Protein AF-A0A3B9EBQ6-F1 (afdb_monomer)

Solvent-accessible surface area (backbone atoms only — not comparable to full-atom values): 5024 Å² total; per-residue (Å²): 137,82,93,73,72,78,64,70,68,47,79,46,78,47,78,46,74,78,51,99,41,34,30,42,39,41,42,34,38,42,37,71,37,98,59,25,37,41,38,38,40,36,46,29,46,35,40,30,95,45,98,44,38,37,42,37,42,30,47,34,41,42,35,38,36,34,61,74,83,80,86,57,83,54,68,47,79,45,77,48,78,46,76,50,75,47,78,62,132

pLDDT: mean 91.0, std 12.0, range [48.53, 98.75]

Nearest PDB structures (foldseek):
  7ds4-assembly1_B  TM=5.961E-01  e=3.247E-02  Gallus gallus
  7ds3-assembly1_B  TM=5.559E-01  e=1.335E-01  Gallus gallus
  3pgr-assembly1_A  TM=6.770E-01  e=1.385E+00  Escherichia coli K-12
  2wjr-assembly1_A  TM=7.314E-01  e=2.385E+00  Escherichia coli K-12
  1nqf-assembly1_A  TM=4.931E-01  e=5.393E+00  Escherichia coli

Sequence (89 aa):
RTDLGVVPLINLMVRYKMTEKAGLLLESDALWSPYGRAEDVLLAFQYSPKESHTLRIGYRMLEGGADGGGKVYTFSLFHYLTAGITVKF

Foldseek 3Di:
DCLDDDWQWDWDWDWADPDPFKIWIWIWTWDDDLFWIKIKIKIWIWGHPDPFKIKIKIKMWIWIDGDRPDDDTDIDIDIDIDIDMGGDD

Mean predicted aligned error: 5.05 Å

Secondary structure (DSSP, 8-state):
---------EEEEEEEESSSSEEEEEEEEEEEETTEEEEEEEEEEEEEEETTEEEEEEEEEEEEE-B-SSS-B--EEEEEEEEEEEE--

Radius of gyration: 17.35 Å; Cα contacts (8 Å, |Δi|>4): 207; chains: 1; bounding box: 32×24×50 Å

Structure (mmCIF, N/CA/C/O backbone):
data_AF-A0A3B9EBQ6-F1
#
_entry.id   AF-A0A3B9EBQ6-F1
#
loop_
_atom_site.group_PDB
_atom_site.id
_atom_site.type_symbol
_atom_site.label_atom_id
_atom_site.label_alt_id
_atom_site.label_comp_id
_atom_site.label_asym_id
_atom_site.label_entity_id
_atom_site.label_seq_id
_atom_site.pdbx_PDB_ins_code
_atom_site.Cartn_x
_atom_site.Cartn_y
_atom_site.Cartn_z
_atom_site.occupancy
_atom_site.B_iso_or_equiv
_atom_site.auth_seq_id
_atom_site.auth_comp_id
_atom_site.auth_asym_id
_atom_site.auth_atom_id
_atom_site.pdbx_PDB_model_num
ATOM 1 N N . ARG A 1 1 ? 1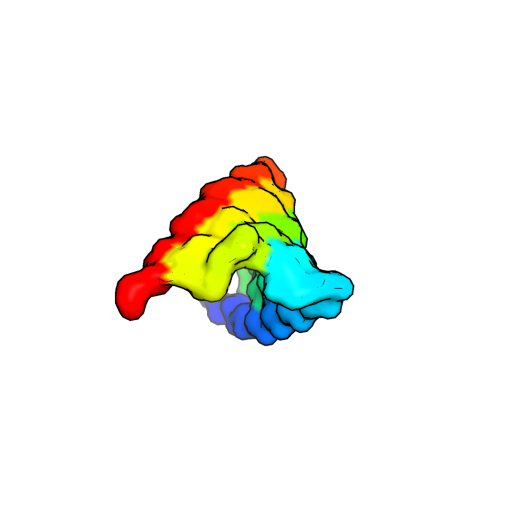7.505 -9.310 -30.389 1.00 48.53 1 ARG A N 1
ATOM 2 C CA . ARG A 1 1 ? 16.350 -8.732 -29.672 1.00 48.53 1 ARG A CA 1
ATOM 3 C C . ARG A 1 1 ? 16.460 -9.181 -28.230 1.00 48.53 1 ARG A C 1
ATOM 5 O O . ARG A 1 1 ? 16.579 -10.378 -28.007 1.00 48.53 1 ARG A O 1
ATOM 12 N N . THR A 1 2 ? 16.544 -8.238 -27.304 1.00 56.09 2 THR A N 1
ATOM 13 C CA . THR A 1 2 ? 16.642 -8.478 -25.859 1.00 56.09 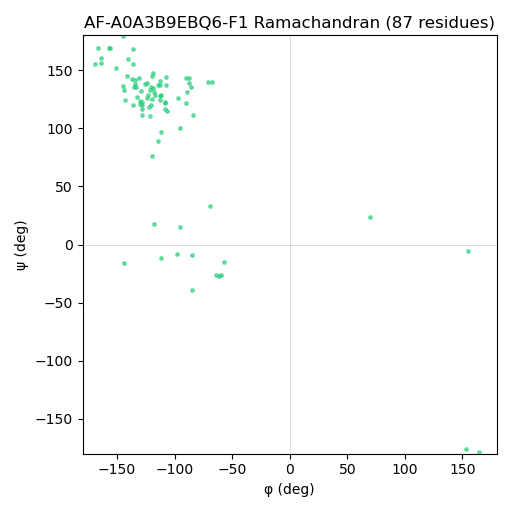2 THR A CA 1
ATOM 14 C C . THR A 1 2 ? 15.426 -7.799 -25.252 1.00 56.09 2 THR A C 1
ATOM 16 O O . THR A 1 2 ? 15.505 -6.689 -24.744 1.00 56.09 2 THR A O 1
ATOM 19 N N . ASP A 1 3 ? 14.276 -8.449 -25.415 1.00 59.72 3 ASP A N 1
ATOM 20 C CA . ASP A 1 3 ? 12.961 -7.885 -25.083 1.00 59.72 3 ASP A CA 1
ATOM 21 C C . ASP A 1 3 ? 12.513 -8.318 -23.669 1.00 59.72 3 ASP A C 1
ATOM 23 O O . ASP A 1 3 ? 11.342 -8.231 -23.314 1.00 59.72 3 ASP A O 1
ATOM 27 N N . LEU A 1 4 ? 13.458 -8.832 -22.874 1.00 70.69 4 LEU A N 1
ATOM 28 C CA . LEU A 1 4 ? 13.271 -9.291 -21.504 1.00 70.69 4 LEU A CA 1
ATOM 29 C C . LEU A 1 4 ? 14.280 -8.589 -20.601 1.00 70.69 4 LEU A C 1
ATOM 31 O O . LEU A 1 4 ? 15.460 -8.476 -20.936 1.00 70.69 4 LEU A O 1
ATOM 35 N N . GLY A 1 5 ? 13.816 -8.172 -19.431 1.00 75.75 5 GLY A N 1
ATOM 36 C CA . GLY A 1 5 ? 14.639 -7.555 -18.407 1.00 75.75 5 GLY A CA 1
ATOM 37 C C . GLY A 1 5 ? 13.913 -7.551 -17.071 1.00 75.75 5 GLY A C 1
ATOM 38 O O . GLY A 1 5 ? 12.688 -7.643 -17.014 1.00 75.75 5 GLY A O 1
ATOM 39 N N . VAL A 1 6 ? 14.678 -7.491 -15.986 1.00 82.69 6 VAL A N 1
ATOM 40 C CA . VAL A 1 6 ? 14.122 -7.475 -14.631 1.00 82.69 6 VAL A CA 1
ATOM 41 C C . VAL A 1 6 ? 13.770 -6.037 -14.250 1.00 82.69 6 VAL A C 1
ATOM 43 O O . VAL A 1 6 ? 14.558 -5.113 -14.465 1.00 82.69 6 VAL A O 1
ATOM 46 N N . VAL A 1 7 ? 12.592 -5.855 -13.659 1.00 85.19 7 VAL A N 1
ATOM 47 C CA . VAL A 1 7 ? 12.202 -4.636 -12.943 1.00 85.19 7 VAL A CA 1
ATOM 48 C C . VAL A 1 7 ? 12.097 -5.030 -11.467 1.00 85.19 7 VAL A C 1
ATOM 50 O O . VAL A 1 7 ? 11.106 -5.648 -11.082 1.00 85.19 7 VAL A O 1
ATOM 53 N N . PRO A 1 8 ? 13.138 -4.804 -10.645 1.00 86.31 8 PRO A N 1
ATOM 54 C CA . PRO A 1 8 ? 13.056 -5.121 -9.222 1.00 86.31 8 PRO A CA 1
ATOM 55 C C . PRO A 1 8 ? 12.043 -4.179 -8.574 1.00 86.31 8 PRO A C 1
ATOM 57 O O . PRO A 1 8 ? 12.036 -3.016 -8.927 1.00 86.31 8 PRO A O 1
ATOM 60 N N . LEU A 1 9 ? 11.196 -4.640 -7.655 1.00 92.44 9 LEU A N 1
ATOM 61 C CA . LEU A 1 9 ? 10.213 -3.780 -6.982 1.00 92.44 9 LEU A CA 1
ATOM 62 C C . LEU A 1 9 ? 10.635 -3.528 -5.538 1.00 92.44 9 LEU A C 1
ATOM 64 O O . LEU A 1 9 ? 11.078 -4.451 -4.852 1.00 92.44 9 LEU A O 1
ATOM 68 N N . ILE A 1 10 ? 10.492 -2.284 -5.080 1.00 95.12 10 ILE A N 1
ATOM 69 C CA . ILE A 1 10 ? 10.616 -1.948 -3.661 1.00 95.12 10 ILE A CA 1
ATOM 70 C C . ILE A 1 10 ? 9.219 -1.887 -3.065 1.00 95.12 10 ILE A C 1
ATOM 72 O O . ILE A 1 10 ? 8.378 -1.124 -3.539 1.00 95.12 10 ILE A O 1
ATOM 76 N N . ASN A 1 11 ? 9.023 -2.655 -1.995 1.00 97.06 11 ASN A N 1
ATOM 77 C CA . ASN A 1 11 ? 7.808 -2.621 -1.201 1.00 97.06 11 ASN A CA 1
ATOM 78 C C . ASN A 1 11 ? 7.918 -1.575 -0.084 1.00 97.06 11 ASN A C 1
ATOM 80 O O . ASN A 1 11 ? 8.881 -1.563 0.688 1.00 97.06 11 ASN A O 1
ATOM 84 N N . LEU A 1 12 ? 6.896 -0.733 0.032 1.00 97.56 12 LEU A N 1
ATOM 85 C CA . LEU A 1 12 ? 6.673 0.171 1.148 1.00 97.56 12 LEU A CA 1
ATOM 86 C C . LEU A 1 12 ? 5.293 -0.100 1.744 1.00 97.56 12 LEU A C 1
ATOM 88 O O . LEU A 1 12 ? 4.273 -0.010 1.064 1.00 97.56 12 LEU A O 1
ATOM 92 N N . MET A 1 13 ? 5.256 -0.341 3.052 1.00 98.12 13 MET A N 1
ATOM 93 C CA . MET A 1 13 ? 4.014 -0.508 3.796 1.00 98.12 13 MET A CA 1
ATOM 94 C C . MET A 1 13 ? 3.992 0.414 5.011 1.00 98.12 13 MET A C 1
ATOM 96 O O . MET A 1 13 ? 4.806 0.282 5.925 1.00 98.12 13 MET A O 1
ATOM 100 N N . VAL A 1 14 ? 3.007 1.307 5.062 1.00 98.50 14 VAL A N 1
ATOM 101 C CA . VAL A 1 14 ? 2.782 2.213 6.190 1.00 98.50 14 VAL A CA 1
ATOM 102 C C . VAL A 1 14 ? 1.399 1.966 6.771 1.00 98.50 14 VAL A C 1
ATOM 104 O O . VAL A 1 14 ? 0.383 2.139 6.103 1.00 98.50 14 VAL A O 1
ATOM 107 N N . ARG A 1 15 ? 1.358 1.596 8.053 1.00 97.94 15 ARG A N 1
ATOM 108 C CA . ARG A 1 15 ? 0.121 1.509 8.838 1.00 97.94 15 ARG A CA 1
ATOM 109 C C . ARG A 1 15 ? 0.077 2.645 9.839 1.00 97.94 15 ARG A C 1
ATOM 111 O O . ARG A 1 15 ? 0.891 2.687 10.758 1.00 97.94 15 ARG A O 1
ATOM 118 N N . TYR A 1 16 ? -0.909 3.516 9.692 1.00 98.25 16 TYR A N 1
ATOM 119 C CA . TYR A 1 16 ? -1.153 4.606 10.622 1.00 98.25 16 TYR A CA 1
ATOM 120 C C . TYR A 1 16 ? -2.390 4.305 11.467 1.00 98.25 16 TYR A C 1
ATOM 122 O O . TYR A 1 16 ? -3.504 4.210 10.950 1.00 98.25 16 TYR A O 1
ATOM 130 N N . LYS A 1 17 ? -2.197 4.135 12.777 1.00 97.56 17 LYS A N 1
ATOM 131 C CA . LYS A 1 17 ? -3.295 3.963 13.734 1.00 97.56 17 LYS A CA 1
ATOM 132 C C . LYS A 1 17 ? -3.822 5.338 14.129 1.00 97.56 17 LYS A C 1
ATOM 134 O O . LYS A 1 17 ? -3.123 6.088 14.799 1.00 97.56 17 LYS A O 1
ATOM 139 N N . MET A 1 18 ? -5.048 5.650 13.716 1.00 97.44 18 MET A N 1
ATOM 140 C CA . MET A 1 18 ? -5.719 6.895 14.106 1.00 97.44 18 MET A CA 1
ATOM 141 C C . MET A 1 18 ? -6.411 6.742 15.460 1.00 97.44 18 MET A C 1
ATOM 143 O O . MET A 1 18 ? -6.408 7.657 16.273 1.00 97.44 18 MET A O 1
ATOM 147 N N . THR A 1 19 ? -7.010 5.572 15.695 1.00 97.12 19 THR A N 1
ATOM 148 C CA . THR A 1 19 ? -7.649 5.182 16.958 1.00 97.12 19 THR A CA 1
ATOM 149 C C . THR A 1 19 ? -7.438 3.684 17.195 1.00 97.12 19 THR A C 1
ATOM 151 O O . THR A 1 19 ? -6.903 2.986 16.334 1.00 97.12 19 THR A O 1
ATOM 154 N N . GLU A 1 20 ? -7.946 3.158 18.311 1.00 95.81 20 GLU A N 1
ATOM 155 C CA . GLU A 1 20 ? -7.970 1.710 18.579 1.00 95.81 20 GLU A CA 1
ATOM 156 C C . GLU A 1 20 ? -8.754 0.903 17.530 1.00 95.81 20 GLU A C 1
ATOM 158 O O . GLU A 1 20 ? -8.480 -0.273 17.306 1.00 95.81 20 GLU A O 1
ATOM 163 N N . LYS A 1 21 ? -9.733 1.528 16.862 1.00 97.44 21 LYS A N 1
ATOM 164 C CA . LYS A 1 21 ? -10.637 0.848 15.920 1.00 97.44 21 LYS A CA 1
ATOM 165 C C . LYS A 1 21 ? -10.435 1.263 14.471 1.00 97.44 21 LYS A C 1
ATOM 167 O O . LYS A 1 21 ? -11.011 0.633 13.596 1.00 97.44 21 LYS A O 1
ATOM 172 N N . ALA A 1 22 ? -9.678 2.319 14.192 1.00 98.12 22 ALA A N 1
ATOM 173 C CA . ALA A 1 22 ? -9.571 2.882 12.850 1.00 98.12 22 ALA A CA 1
ATOM 174 C C . ALA A 1 22 ? -8.131 3.248 12.492 1.00 98.12 22 ALA A C 1
ATOM 176 O O . ALA A 1 22 ? -7.383 3.779 13.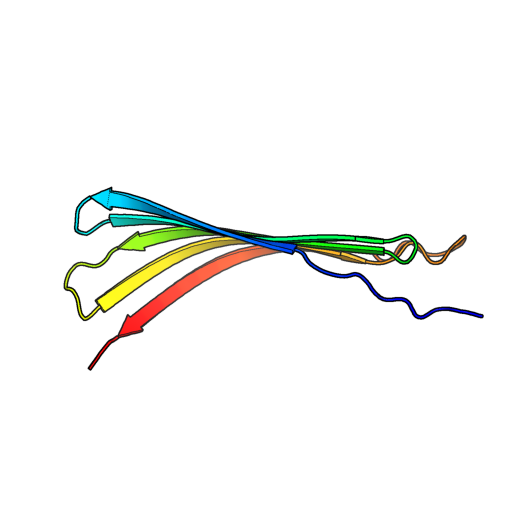318 1.00 98.12 22 ALA A O 1
ATOM 177 N N . GLY A 1 23 ? -7.761 3.018 11.237 1.00 98.31 23 GLY A N 1
ATOM 178 C CA . GLY A 1 23 ? -6.433 3.333 10.731 1.00 98.31 23 GLY A CA 1
ATOM 179 C C . GLY A 1 23 ? -6.395 3.506 9.222 1.00 98.31 23 GLY A C 1
ATOM 180 O O . GLY A 1 23 ? -7.357 3.205 8.518 1.00 98.31 23 GLY A O 1
ATOM 181 N N . LEU A 1 24 ? -5.266 4.009 8.739 1.00 98.62 24 LEU A N 1
ATOM 182 C CA . LEU A 1 24 ? -4.940 4.075 7.323 1.00 98.62 24 LEU A CA 1
ATOM 183 C C . LEU A 1 24 ? -3.859 3.047 7.003 1.00 98.62 24 LEU A C 1
ATOM 185 O O . LEU A 1 24 ? -2.949 2.807 7.802 1.00 98.62 24 LEU A O 1
ATOM 189 N N . LEU A 1 25 ? -3.960 2.467 5.816 1.00 98.38 25 LEU A N 1
ATOM 190 C CA . LEU A 1 25 ? -2.934 1.650 5.203 1.00 98.38 25 LEU A CA 1
ATOM 191 C C . LEU A 1 25 ? -2.513 2.289 3.887 1.00 98.38 25 LEU A C 1
ATOM 193 O O . LEU A 1 25 ? -3.353 2.495 3.016 1.00 98.38 25 LEU A O 1
ATOM 197 N N . LEU A 1 26 ? -1.219 2.538 3.749 1.00 98.56 26 LEU A N 1
ATOM 198 C CA . LEU A 1 26 ? -0.571 2.781 2.472 1.00 98.56 26 LEU A CA 1
ATOM 199 C C . LEU A 1 26 ? 0.287 1.555 2.146 1.00 98.56 26 LEU A C 1
ATOM 201 O O . LEU A 1 26 ? 1.163 1.198 2.933 1.00 98.56 26 LEU A O 1
ATOM 205 N N . GLU A 1 27 ? 0.025 0.916 1.016 1.00 98.19 27 GLU A N 1
ATOM 206 C CA . GLU A 1 27 ? 0.868 -0.132 0.431 1.00 98.19 27 GLU A CA 1
ATOM 207 C C . GLU A 1 27 ? 1.340 0.354 -0.932 1.00 98.19 27 GLU A C 1
ATOM 209 O O . GLU A 1 27 ? 0.550 0.915 -1.689 1.00 98.19 27 GLU A O 1
ATOM 214 N N . SER A 1 28 ? 2.622 0.180 -1.225 1.00 97.88 28 SER A N 1
ATOM 215 C CA . SER A 1 28 ? 3.202 0.563 -2.502 1.00 97.88 28 SER A CA 1
ATOM 216 C C . SER A 1 28 ? 4.269 -0.433 -2.934 1.00 97.88 28 SER A C 1
ATOM 218 O O . SER A 1 28 ? 5.139 -0.767 -2.133 1.00 97.88 28 SER A O 1
ATOM 220 N N . ASP A 1 29 ? 4.220 -0.863 -4.189 1.00 97.00 29 ASP A N 1
ATOM 221 C CA . ASP A 1 29 ? 5.285 -1.584 -4.877 1.00 97.00 29 ASP A CA 1
ATOM 222 C C . ASP A 1 29 ? 5.677 -0.779 -6.112 1.00 97.00 29 ASP A C 1
ATOM 224 O O . ASP A 1 29 ? 4.898 -0.657 -7.056 1.00 97.00 29 ASP A O 1
ATOM 228 N N . ALA A 1 30 ? 6.873 -0.194 -6.111 1.00 94.50 30 ALA A N 1
ATOM 229 C CA . ALA A 1 30 ? 7.283 0.684 -7.199 1.00 94.50 30 ALA A CA 1
ATOM 230 C C . ALA A 1 30 ? 8.771 0.567 -7.503 1.00 94.50 30 ALA A C 1
ATOM 232 O O . ALA A 1 30 ? 9.605 0.559 -6.593 1.00 94.50 30 ALA A O 1
ATOM 233 N N . LEU A 1 31 ? 9.104 0.517 -8.793 1.00 92.44 31 LEU A N 1
ATOM 234 C CA . LEU A 1 31 ? 10.435 0.853 -9.284 1.00 92.44 31 LEU A CA 1
ATOM 235 C C . LEU A 1 31 ? 10.459 1.036 -10.802 1.00 92.44 31 LEU A C 1
ATOM 237 O O . LEU A 1 31 ? 9.552 0.647 -11.540 1.00 92.44 31 LEU A O 1
ATOM 241 N N . TRP A 1 32 ? 11.592 1.556 -11.259 1.00 90.44 32 TRP A N 1
ATOM 242 C CA . TRP A 1 32 ? 11.956 1.692 -12.656 1.00 90.44 32 TRP A CA 1
ATOM 243 C C . TRP A 1 32 ? 13.224 0.890 -12.966 1.00 90.44 32 TRP A C 1
ATOM 245 O O . TRP A 1 32 ? 14.131 0.771 -12.139 1.00 90.44 32 TRP A O 1
ATOM 255 N N . SER A 1 33 ? 13.307 0.379 -14.189 1.00 86.44 33 SER A N 1
ATOM 256 C CA . SER A 1 33 ? 14.526 -0.137 -14.798 1.00 86.44 33 SER A CA 1
ATOM 257 C C . SER A 1 33 ? 14.636 0.343 -16.252 1.00 86.44 33 SER A C 1
ATOM 259 O O . SER A 1 33 ? 13.652 0.809 -16.831 1.00 86.44 33 SER A O 1
ATOM 261 N N . PRO A 1 34 ? 15.803 0.178 -16.901 1.00 84.62 34 PRO A N 1
ATOM 262 C CA . PRO A 1 34 ? 15.953 0.481 -18.326 1.00 84.62 34 PRO A CA 1
ATOM 263 C C . PRO A 1 34 ? 14.982 -0.280 -19.245 1.00 84.62 34 PRO A C 1
ATOM 265 O O . PRO A 1 34 ? 14.834 0.091 -20.404 1.00 84.62 34 PRO A O 1
ATOM 268 N N . TYR A 1 35 ? 14.337 -1.338 -18.743 1.00 83.62 35 TYR A N 1
ATOM 269 C CA . TYR A 1 35 ? 13.396 -2.170 -19.490 1.00 83.62 35 TYR A CA 1
ATOM 270 C C . TYR A 1 35 ? 11.924 -1.793 -19.250 1.00 83.62 35 TYR A C 1
ATOM 272 O O . TYR A 1 35 ? 11.056 -2.328 -19.932 1.00 83.62 35 TYR A O 1
ATOM 280 N N . GLY A 1 36 ? 11.619 -0.900 -18.301 1.00 88.88 36 GLY A N 1
ATOM 281 C CA . GLY A 1 36 ? 10.247 -0.502 -17.970 1.00 88.88 36 GLY A CA 1
ATOM 282 C C . GLY A 1 36 ? 10.075 -0.035 -16.525 1.00 88.88 36 GLY A C 1
ATOM 283 O O . GLY A 1 36 ? 11.033 0.041 -15.761 1.00 88.88 36 GLY A O 1
ATOM 284 N N . ARG A 1 37 ? 8.837 0.266 -16.128 1.00 91.44 37 ARG A N 1
ATOM 285 C CA . ARG A 1 37 ? 8.477 0.517 -14.721 1.00 91.44 37 ARG A CA 1
ATOM 286 C C . ARG A 1 37 ? 7.181 -0.187 -14.363 1.00 91.44 37 ARG A C 1
ATOM 288 O O . ARG A 1 37 ? 6.348 -0.440 -15.235 1.00 91.44 37 ARG A O 1
ATOM 295 N N . ALA A 1 38 ? 7.030 -0.459 -13.079 1.00 93.75 38 ALA A N 1
ATOM 296 C CA . ALA A 1 38 ? 5.763 -0.835 -12.483 1.00 93.75 38 ALA A CA 1
ATOM 297 C C . ALA A 1 38 ? 5.600 -0.053 -11.182 1.00 93.75 38 ALA A C 1
ATOM 299 O O . ALA A 1 38 ? 6.549 0.076 -10.408 1.00 93.75 38 ALA A O 1
ATOM 300 N N . GLU A 1 39 ? 4.405 0.482 -10.986 1.00 95.75 39 GLU A N 1
ATOM 301 C CA . GLU A 1 39 ? 3.998 1.246 -9.819 1.00 95.75 39 GLU A CA 1
ATOM 302 C C . GLU A 1 39 ? 2.612 0.766 -9.401 1.00 95.75 39 GLU A C 1
ATOM 304 O O . GLU A 1 39 ? 1.651 0.841 -10.161 1.00 95.75 39 GLU A O 1
ATOM 309 N N . ASP A 1 40 ? 2.497 0.267 -8.184 1.00 97.50 40 ASP A N 1
ATOM 310 C CA . ASP A 1 40 ? 1.248 -0.187 -7.600 1.00 97.50 40 ASP A CA 1
ATOM 311 C C . ASP A 1 40 ? 1.097 0.487 -6.241 1.00 97.50 40 ASP A C 1
ATOM 313 O O . ASP A 1 40 ? 1.924 0.269 -5.367 1.00 97.50 40 ASP A O 1
ATOM 317 N N . VAL A 1 41 ? 0.075 1.324 -6.062 1.00 98.31 41 VAL A N 1
ATOM 318 C CA . VAL A 1 41 ? -0.149 2.083 -4.828 1.00 98.31 41 VAL A CA 1
ATOM 319 C C . VAL A 1 41 ? -1.587 1.917 -4.365 1.00 98.31 41 VAL A C 1
ATOM 321 O O . VAL A 1 41 ? -2.526 2.276 -5.074 1.00 98.31 41 VAL A O 1
ATOM 324 N N . LEU A 1 42 ? -1.768 1.442 -3.136 1.00 98.69 42 LEU A N 1
ATOM 325 C CA . LEU A 1 42 ? -3.041 1.372 -2.431 1.00 98.69 42 LEU A CA 1
ATOM 326 C C . LEU A 1 42 ? -3.032 2.329 -1.243 1.00 98.69 42 LEU A C 1
ATOM 328 O O . LEU A 1 42 ? -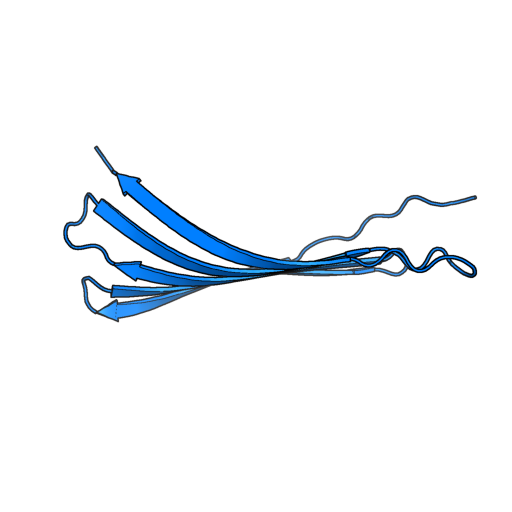2.228 2.178 -0.327 1.00 98.69 42 LEU A O 1
ATOM 332 N N . LEU A 1 43 ? -4.013 3.226 -1.196 1.00 98.69 43 LEU A N 1
ATOM 333 C CA . LEU A 1 43 ? -4.398 3.918 0.030 1.00 98.69 43 LEU A CA 1
ATOM 334 C C . LEU A 1 43 ? -5.748 3.377 0.500 1.00 98.69 43 LEU A C 1
ATOM 336 O O . LEU A 1 43 ? -6.738 3.431 -0.229 1.00 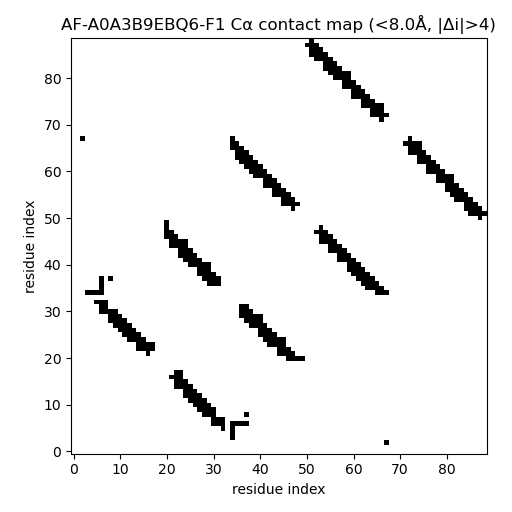98.69 43 LEU A O 1
ATOM 340 N N . ALA A 1 44 ? -5.801 2.866 1.725 1.00 98.75 44 ALA A N 1
ATOM 341 C CA . ALA A 1 44 ? -6.992 2.251 2.284 1.00 98.75 44 ALA A CA 1
ATOM 342 C C . ALA A 1 44 ? -7.285 2.725 3.706 1.00 98.75 44 ALA A C 1
ATOM 344 O O . ALA A 1 44 ? -6.398 2.842 4.546 1.00 98.75 44 ALA A O 1
ATOM 345 N N . PHE A 1 45 ? -8.566 2.905 3.996 1.00 98.75 45 PHE A N 1
ATOM 346 C CA . PHE A 1 45 ? -9.080 3.019 5.348 1.00 98.75 45 PHE A CA 1
ATOM 347 C C . PHE A 1 45 ? -9.392 1.629 5.902 1.00 98.75 45 PHE A C 1
ATOM 349 O O . PHE A 1 45 ? -9.929 0.763 5.205 1.00 98.75 45 PHE A O 1
ATOM 356 N N . GLN A 1 46 ? -9.055 1.418 7.170 1.00 98.50 46 GLN A N 1
ATOM 357 C CA . GLN A 1 46 ? -9.341 0.200 7.910 1.00 98.50 46 GLN A CA 1
ATOM 358 C C . GLN A 1 46 ? -10.191 0.507 9.132 1.00 98.50 46 GLN A C 1
ATOM 360 O O . GLN A 1 46 ? -9.875 1.423 9.892 1.00 98.50 46 GLN A O 1
ATOM 365 N N . TYR A 1 47 ? -11.213 -0.315 9.356 1.00 98.38 47 TYR A N 1
ATOM 366 C CA . TYR A 1 47 ? -12.057 -0.249 10.540 1.00 98.38 47 TYR A CA 1
ATOM 367 C C . TYR A 1 47 ? -12.207 -1.623 11.188 1.00 98.38 47 TYR A C 1
ATOM 369 O O . TYR A 1 47 ? -12.708 -2.560 10.573 1.00 98.38 47 TYR A O 1
ATOM 377 N N . SER A 1 48 ? -11.802 -1.727 12.446 1.00 97.75 48 SER A N 1
ATOM 378 C CA . SER A 1 48 ? -11.867 -2.933 13.260 1.00 97.75 48 SER A CA 1
ATOM 379 C C . SER A 1 48 ? -12.841 -2.719 14.423 1.00 97.75 48 SER A C 1
ATOM 381 O O . SER A 1 48 ? -12.427 -2.266 15.492 1.00 9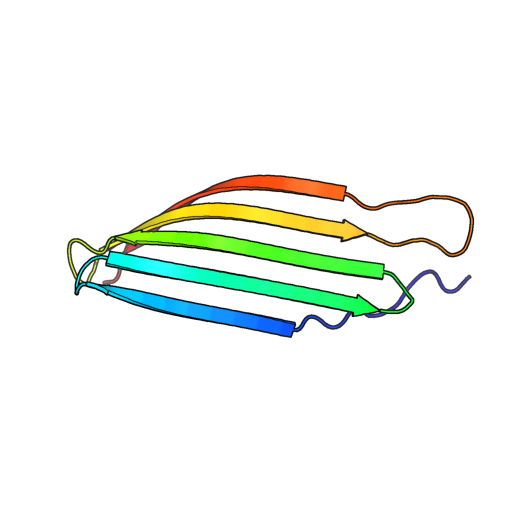7.75 48 SER A O 1
ATOM 383 N N . PRO A 1 49 ? -14.147 -3.009 14.257 1.00 94.19 49 PRO A N 1
ATOM 384 C CA . PRO A 1 49 ? -15.123 -2.853 15.340 1.00 94.19 49 PRO A CA 1
ATOM 385 C C . PRO A 1 49 ? -14.847 -3.794 16.524 1.00 94.19 49 PRO A C 1
ATOM 387 O O . PRO A 1 49 ? -15.229 -3.484 17.654 1.00 94.19 49 PRO A O 1
ATOM 390 N N . LYS A 1 50 ? -14.194 -4.931 16.254 1.00 94.19 50 LYS A N 1
ATOM 391 C CA . LYS A 1 50 ? -13.715 -5.940 17.208 1.00 94.19 50 LYS A CA 1
ATOM 392 C C . LYS A 1 50 ? -12.346 -6.436 16.737 1.00 94.19 50 LYS A C 1
ATOM 394 O O . LYS A 1 50 ? -12.052 -6.353 15.549 1.00 94.19 50 LYS A O 1
ATOM 399 N N . GLU A 1 51 ? -11.544 -7.022 17.620 1.00 91.00 51 GLU A N 1
ATOM 400 C CA . GLU A 1 51 ? -10.205 -7.533 17.266 1.00 91.00 51 GLU A CA 1
ATOM 401 C C . GLU A 1 51 ? -10.225 -8.643 16.199 1.00 91.00 51 GLU A C 1
ATOM 403 O O . GLU A 1 51 ? -9.275 -8.795 15.429 1.00 91.00 51 GLU A O 1
ATOM 408 N N . SER A 1 52 ? -11.328 -9.390 16.120 1.00 95.31 52 SER A N 1
ATOM 409 C CA . SER A 1 52 ? -11.517 -10.493 15.176 1.00 95.31 52 SER A CA 1
ATOM 410 C C . SER A 1 52 ? -12.015 -10.070 13.795 1.00 95.31 52 SER A C 1
ATOM 412 O O . SER A 1 52 ? -12.047 -10.909 12.903 1.00 95.31 52 SER A O 1
ATOM 414 N N . HIS A 1 53 ? -12.416 -8.810 13.595 1.00 97.00 53 HIS A N 1
ATOM 415 C CA . HIS A 1 53 ? -13.024 -8.350 12.344 1.00 97.00 53 HIS A CA 1
ATOM 416 C C . HIS A 1 53 ? -12.386 -7.043 11.890 1.00 97.00 53 HIS A C 1
ATOM 418 O O . HIS A 1 53 ? -12.404 -6.064 12.630 1.00 97.00 53 HIS A O 1
ATOM 424 N N . THR A 1 54 ? -11.904 -6.992 10.653 1.00 97.88 54 THR A N 1
ATOM 425 C CA . THR A 1 54 ? -11.412 -5.758 10.032 1.00 97.88 54 THR A CA 1
ATOM 426 C C . THR A 1 54 ? -12.084 -5.554 8.686 1.00 97.88 54 THR A C 1
ATOM 428 O O . THR A 1 54 ? -11.982 -6.399 7.803 1.00 97.88 54 THR A O 1
ATOM 431 N N . LEU A 1 55 ? -12.745 -4.415 8.519 1.00 98.25 55 LEU A N 1
ATOM 432 C CA . LEU A 1 55 ? -13.238 -3.915 7.243 1.00 98.25 5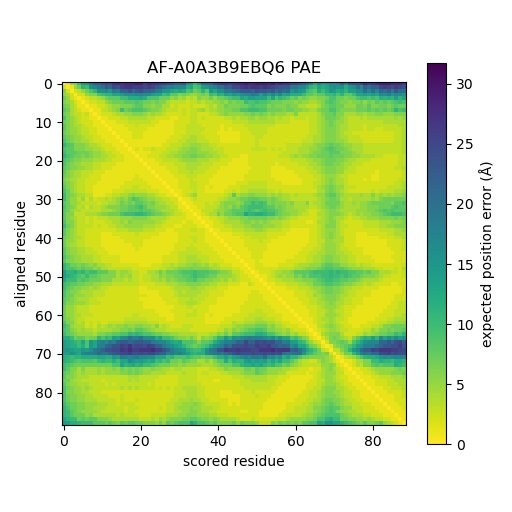5 LEU A CA 1
ATOM 433 C C . LEU A 1 55 ? -12.158 -3.047 6.594 1.00 98.25 55 LEU A C 1
ATOM 435 O O . LEU A 1 55 ? -11.455 -2.304 7.283 1.00 98.25 55 LEU A O 1
ATOM 439 N N . ARG A 1 56 ? -12.044 -3.115 5.271 1.00 98.31 56 ARG A N 1
ATOM 440 C CA . ARG A 1 56 ? -11.130 -2.299 4.473 1.00 98.31 56 ARG A CA 1
ATOM 441 C C . ARG A 1 56 ? -11.866 -1.728 3.273 1.00 98.31 56 ARG A C 1
ATOM 443 O O . ARG A 1 56 ? -12.562 -2.466 2.583 1.00 98.31 56 ARG A O 1
ATOM 450 N N . ILE A 1 57 ? -11.648 -0.450 2.998 1.00 98.62 57 ILE A N 1
ATOM 451 C CA . ILE A 1 57 ? -12.014 0.194 1.735 1.00 98.62 57 ILE A CA 1
ATOM 452 C C . ILE A 1 57 ? -10.833 1.033 1.262 1.00 98.62 57 ILE A C 1
ATOM 454 O O . ILE A 1 57 ? -10.179 1.677 2.080 1.00 98.62 57 ILE A O 1
ATOM 458 N N . GLY A 1 58 ? -10.523 1.013 -0.028 1.00 98.62 58 GLY A N 1
ATOM 459 C CA . GLY A 1 58 ? -9.363 1.727 -0.541 1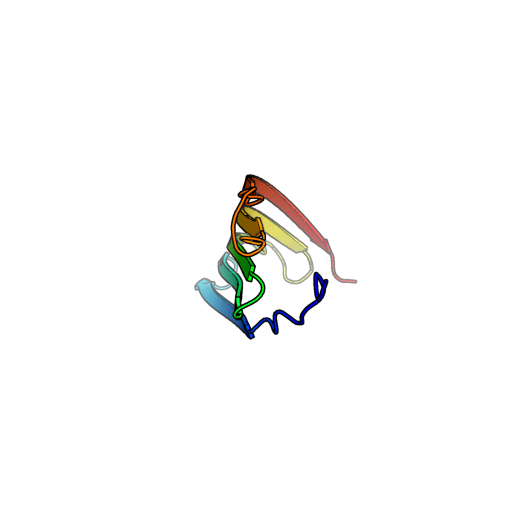.00 98.62 58 GLY A CA 1
ATOM 460 C C . GLY A 1 58 ? -9.455 2.094 -2.006 1.00 98.62 58 GLY A C 1
ATOM 461 O O . GLY A 1 58 ? -10.330 1.635 -2.734 1.00 98.62 58 GLY A O 1
ATOM 462 N N . TYR A 1 59 ? -8.515 2.926 -2.420 1.00 98.69 59 TYR A N 1
ATOM 463 C CA . TYR A 1 59 ? -8.295 3.328 -3.796 1.00 98.69 59 TYR A CA 1
ATOM 464 C C . TYR A 1 59 ? -6.912 2.854 -4.217 1.00 98.69 59 TYR A C 1
ATOM 466 O O . TYR A 1 59 ? -5.931 3.098 -3.507 1.00 98.69 59 TYR A O 1
ATOM 474 N N . ARG A 1 60 ? -6.852 2.157 -5.349 1.00 98.56 60 ARG A N 1
ATOM 475 C CA . ARG A 1 60 ? -5.627 1.580 -5.879 1.00 98.56 60 ARG A CA 1
ATOM 476 C C . ARG A 1 60 ? -5.340 2.131 -7.263 1.00 98.56 60 ARG A C 1
ATOM 478 O O . ARG A 1 60 ? -6.228 2.187 -8.115 1.00 98.56 60 ARG A O 1
ATOM 485 N N . MET A 1 61 ? -4.093 2.526 -7.455 1.00 98.38 61 MET A N 1
ATOM 486 C CA . MET A 1 61 ? -3.526 2.899 -8.737 1.00 98.38 61 MET A CA 1
ATOM 487 C C . MET A 1 61 ? -2.504 1.838 -9.121 1.00 98.38 61 MET A C 1
ATOM 489 O O . MET A 1 61 ? -1.639 1.513 -8.315 1.00 98.38 61 MET A O 1
ATOM 493 N N . LEU A 1 62 ? -2.619 1.296 -10.328 1.00 97.12 62 LEU A N 1
ATOM 494 C CA . LEU A 1 62 ? -1.670 0.336 -10.881 1.00 97.12 62 LEU A CA 1
ATOM 495 C C . LEU A 1 62 ? -1.229 0.831 -12.253 1.00 97.12 62 LEU A C 1
ATOM 497 O O . LEU A 1 62 ? -2.023 0.839 -13.193 1.00 97.12 62 LEU A O 1
ATOM 501 N N . GLU A 1 63 ? 0.028 1.229 -12.357 1.00 95.19 63 GLU A N 1
ATOM 502 C CA . GLU A 1 63 ? 0.688 1.573 -13.604 1.00 95.19 63 GLU A CA 1
ATOM 503 C C . GLU A 1 63 ? 1.783 0.561 -13.919 1.00 95.19 63 GLU A C 1
ATOM 505 O O . GLU A 1 63 ? 2.538 0.127 -13.051 1.00 95.19 63 GLU A O 1
ATOM 510 N N . GLY A 1 64 ? 1.921 0.204 -15.187 1.00 92.75 64 GLY A N 1
ATOM 511 C CA . GLY A 1 64 ? 3.081 -0.555 -15.610 1.00 92.75 64 GLY A CA 1
ATOM 512 C C . GLY A 1 64 ? 3.202 -0.642 -17.112 1.00 92.75 64 GLY A C 1
ATOM 513 O O . GLY A 1 64 ? 2.218 -0.519 -17.844 1.00 92.75 64 GLY A O 1
ATOM 514 N N . GLY A 1 65 ? 4.429 -0.848 -17.569 1.00 89.88 65 GLY A N 1
ATOM 515 C CA . GLY A 1 65 ? 4.719 -1.033 -18.979 1.00 89.88 65 GLY A CA 1
ATOM 516 C C . GLY A 1 65 ? 6.192 -0.881 -19.311 1.00 89.88 65 GLY A C 1
ATOM 517 O O . GLY A 1 65 ? 7.044 -0.635 -18.450 1.00 89.88 65 GLY A O 1
ATOM 518 N N . ALA A 1 66 ? 6.470 -1.023 -20.600 1.00 86.31 66 ALA A N 1
ATOM 519 C CA . ALA A 1 66 ? 7.792 -0.866 -21.170 1.00 86.31 66 ALA A CA 1
ATOM 520 C C . ALA A 1 66 ? 7.740 0.059 -22.391 1.00 86.31 66 ALA A C 1
ATOM 522 O O . ALA A 1 66 ? 6.801 0.026 -23.197 1.00 86.31 66 ALA A O 1
ATOM 523 N N . ASP A 1 67 ? 8.783 0.867 -22.536 1.00 73.00 67 ASP A N 1
ATOM 524 C CA . ASP A 1 67 ? 9.121 1.529 -23.790 1.00 73.00 67 ASP A CA 1
ATOM 525 C C . ASP A 1 67 ? 10.160 0.642 -24.480 1.00 73.00 67 ASP A C 1
ATOM 527 O O . ASP A 1 67 ? 11.327 0.615 -24.096 1.00 73.00 67 ASP A O 1
ATOM 531 N N . GLY A 1 68 ? 9.719 -0.161 -25.450 1.00 63.41 68 GLY A N 1
ATOM 532 C CA . GLY A 1 68 ? 10.532 -1.175 -26.132 1.00 63.41 68 GLY A CA 1
ATOM 533 C C . GLY A 1 68 ? 11.631 -0.626 -27.055 1.00 63.41 68 GLY A C 1
ATOM 534 O O . GLY A 1 68 ? 11.892 -1.222 -28.100 1.00 63.41 68 GLY A O 1
ATOM 535 N N . GLY A 1 69 ? 12.240 0.518 -26.734 1.00 60.53 69 GLY A N 1
ATOM 536 C CA . GLY A 1 69 ? 13.413 1.050 -27.423 1.00 60.53 69 GLY A CA 1
ATOM 537 C C . GLY A 1 69 ? 13.166 1.557 -28.847 1.00 60.53 69 GLY A C 1
ATOM 538 O O . GLY A 1 69 ? 14.115 1.613 -29.628 1.00 60.53 69 GLY A O 1
ATOM 539 N N . GLY A 1 70 ? 11.933 1.940 -29.214 1.00 56.19 70 GLY A N 1
ATOM 540 C CA . GLY A 1 70 ? 11.780 2.789 -30.403 1.00 56.19 70 GLY A CA 1
ATOM 541 C C . GLY A 1 70 ? 10.478 2.799 -31.200 1.00 56.19 70 GLY A C 1
ATOM 542 O O . GLY A 1 70 ? 10.426 3.602 -32.127 1.00 56.19 70 GLY A O 1
ATOM 543 N N . LYS A 1 71 ? 9.446 1.970 -30.949 1.00 56.78 71 LYS A N 1
ATOM 544 C CA . LYS A 1 71 ? 8.232 2.012 -31.816 1.00 56.78 71 LYS A CA 1
ATOM 545 C C . LYS A 1 71 ? 6.858 1.790 -31.176 1.00 56.78 71 LYS A C 1
ATOM 547 O O . LYS A 1 71 ? 5.875 2.121 -31.830 1.00 56.78 71 LYS A O 1
ATOM 552 N N . VAL A 1 72 ? 6.745 1.258 -29.957 1.00 64.50 72 VAL A N 1
ATOM 553 C CA . VAL A 1 72 ? 5.432 1.029 -29.321 1.00 64.50 72 VAL A CA 1
ATOM 554 C C . VAL A 1 72 ? 5.518 1.312 -27.825 1.00 64.50 72 VAL A C 1
ATOM 556 O O . VAL A 1 72 ? 6.333 0.718 -27.123 1.00 64.50 72 VAL A O 1
ATOM 559 N N . TYR A 1 73 ? 4.656 2.213 -27.359 1.00 76.12 73 TYR A N 1
ATOM 560 C CA . TYR A 1 73 ? 4.467 2.542 -25.950 1.00 76.12 73 TYR A CA 1
ATOM 561 C C . TYR A 1 73 ? 3.385 1.628 -25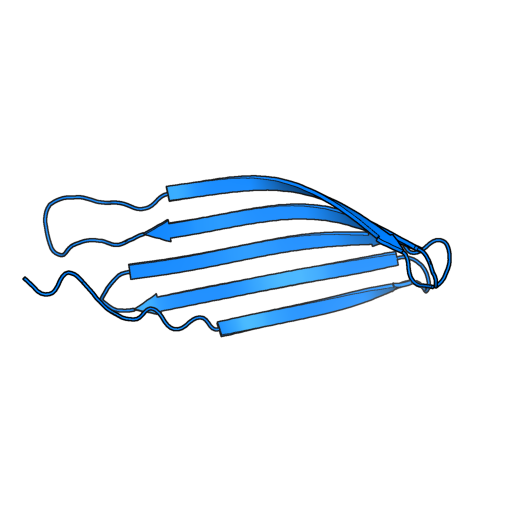.366 1.00 76.12 73 TYR A C 1
ATOM 563 O O . TYR A 1 73 ? 2.272 1.593 -25.888 1.00 76.12 73 TYR A O 1
ATOM 571 N N . THR A 1 74 ? 3.712 0.863 -24.320 1.00 84.56 74 THR A N 1
ATOM 572 C CA . THR A 1 74 ? 2.834 -0.206 -23.791 1.00 84.56 74 THR A CA 1
ATOM 573 C C . THR A 1 74 ? 2.376 0.020 -22.352 1.00 84.56 74 THR A C 1
ATOM 575 O O . THR A 1 74 ? 1.925 -0.913 -21.690 1.00 84.56 74 THR A O 1
ATOM 578 N N . PHE A 1 75 ? 2.480 1.250 -21.847 1.00 89.75 75 PHE A N 1
ATOM 579 C CA . PHE A 1 75 ? 2.019 1.534 -20.494 1.00 89.75 75 PHE A CA 1
ATOM 580 C C . PHE A 1 75 ? 0.504 1.499 -20.394 1.00 89.75 75 PHE A C 1
ATOM 582 O O . PHE A 1 75 ? -0.213 1.997 -21.260 1.00 89.75 75 PHE A O 1
ATOM 589 N N . SER A 1 76 ? 0.041 0.925 -19.293 1.00 93.88 76 SER A N 1
ATOM 590 C CA . SER A 1 76 ? -1.353 0.944 -18.879 1.00 93.88 76 SER A CA 1
ATOM 591 C C . SER A 1 76 ? -1.439 1.520 -17.477 1.00 93.88 76 SER A C 1
ATOM 593 O O . SER A 1 76 ? -0.609 1.194 -16.631 1.00 93.88 76 SER A O 1
ATOM 595 N N . LEU A 1 77 ? -2.452 2.352 -17.247 1.00 95.69 77 LEU A N 1
ATOM 596 C CA . LEU A 1 77 ? -2.753 2.952 -15.956 1.00 95.69 77 LEU A CA 1
ATOM 597 C C . LEU A 1 77 ? -4.180 2.574 -15.562 1.00 95.69 77 LEU A C 1
ATOM 599 O O . LEU A 1 77 ? -5.140 2.911 -16.256 1.00 95.69 77 LEU A O 1
ATOM 603 N N . PHE A 1 78 ? -4.310 1.867 -14.446 1.00 97.81 78 PHE A N 1
ATOM 604 C CA . PHE A 1 78 ? -5.580 1.413 -13.904 1.00 97.81 78 PHE A CA 1
ATOM 605 C C . PHE A 1 78 ? -5.868 2.090 -12.573 1.00 97.81 78 PHE A C 1
ATOM 607 O O . PHE A 1 78 ? -5.014 2.163 -11.691 1.00 97.81 78 PHE A O 1
ATOM 614 N N . HIS A 1 79 ? -7.120 2.504 -12.415 1.00 97.88 79 HIS A N 1
ATOM 615 C CA . HIS A 1 79 ? -7.654 3.041 -11.174 1.00 97.88 79 HIS A CA 1
ATOM 616 C C . HIS A 1 79 ? -8.859 2.219 -10.761 1.00 97.88 79 HIS A C 1
ATOM 618 O O . HIS A 1 79 ? -9.775 2.008 -11.558 1.00 97.88 79 HIS A O 1
ATOM 624 N N . TYR A 1 80 ? -8.868 1.752 -9.520 1.00 98.25 80 TYR A N 1
ATOM 625 C CA . TYR A 1 80 ? -9.981 0.964 -9.020 1.00 98.25 80 TYR A CA 1
ATOM 626 C C . TYR A 1 80 ? -10.158 1.122 -7.516 1.00 98.25 80 TYR A C 1
ATOM 628 O O . TYR A 1 80 ? -9.223 1.393 -6.761 1.00 98.25 80 TYR A O 1
ATOM 636 N N . LEU A 1 81 ? -11.405 0.959 -7.085 1.00 98.62 81 LEU A N 1
ATOM 637 C CA . LEU A 1 81 ? -11.757 0.889 -5.677 1.00 98.62 81 LEU A CA 1
ATOM 638 C C . LEU A 1 81 ? -11.638 -0.557 -5.199 1.00 98.62 81 LEU A C 1
ATOM 640 O O . LEU A 1 81 ? -11.965 -1.498 -5.921 1.00 98.62 81 LEU A O 1
ATOM 644 N N . THR A 1 82 ? -11.188 -0.727 -3.963 1.00 98.38 82 THR A N 1
ATOM 645 C CA . THR A 1 82 ? -11.097 -2.020 -3.289 1.00 98.38 82 THR A CA 1
ATOM 646 C C . THR A 1 82 ? -11.965 -2.006 -2.041 1.00 98.38 82 THR A C 1
ATOM 648 O O . THR A 1 82 ? -12.088 -0.987 -1.361 1.00 98.38 82 THR A O 1
ATOM 651 N N . ALA A 1 83 ? -12.570 -3.146 -1.726 1.00 98.19 83 ALA A N 1
ATOM 652 C CA . ALA A 1 83 ? -13.274 -3.370 -0.473 1.00 98.19 83 ALA A CA 1
ATOM 653 C C . ALA A 1 83 ? -13.010 -4.803 0.000 1.00 98.19 83 ALA A C 1
ATOM 655 O O . ALA A 1 83 ? -12.873 -5.710 -0.820 1.00 98.19 83 ALA A O 1
ATOM 656 N N . GLY A 1 84 ? -12.917 -5.015 1.311 1.00 97.69 84 GLY A N 1
ATOM 657 C CA . GLY A 1 84 ? -12.619 -6.332 1.866 1.00 97.69 84 GLY A CA 1
ATOM 658 C C . GLY A 1 84 ? -12.936 -6.463 3.349 1.00 97.69 84 GLY A C 1
ATOM 659 O O . GLY A 1 84 ? -13.048 -5.473 4.073 1.00 97.69 84 GLY A O 1
ATOM 660 N N . ILE A 1 85 ? -13.067 -7.712 3.795 1.00 97.44 85 ILE A N 1
ATOM 661 C CA . ILE A 1 85 ? -13.307 -8.086 5.189 1.00 97.44 85 ILE A CA 1
ATOM 662 C C . ILE A 1 85 ? -12.275 -9.144 5.578 1.00 97.44 85 ILE A C 1
ATOM 664 O O . ILE A 1 85 ? -12.069 -10.114 4.853 1.00 97.44 85 ILE A O 1
ATOM 668 N N . THR A 1 86 ? -11.632 -8.970 6.726 1.00 97.31 86 THR A N 1
ATOM 669 C CA . THR A 1 86 ? -10.747 -9.961 7.343 1.00 97.31 86 THR A CA 1
ATOM 670 C C . THR A 1 86 ? -11.385 -10.454 8.635 1.00 97.31 86 THR A C 1
ATOM 672 O O . THR A 1 86 ? -11.742 -9.637 9.483 1.00 97.31 86 THR A O 1
ATOM 675 N N . VAL A 1 87 ? -11.499 -11.776 8.788 1.00 96.88 87 VAL A N 1
ATOM 676 C CA . VAL A 1 87 ? -11.999 -12.440 10.001 1.00 96.88 87 VAL A CA 1
ATOM 677 C C . VAL A 1 87 ? -10.884 -13.307 10.584 1.00 96.88 87 VAL A C 1
ATOM 679 O O . VAL A 1 87 ? -10.240 -14.050 9.845 1.00 96.88 87 VAL A O 1
ATOM 682 N N . LYS A 1 88 ? -10.636 -13.190 11.890 1.00 95.38 88 LYS A N 1
ATOM 683 C CA . LYS A 1 88 ? -9.660 -13.996 12.642 1.00 95.38 88 LYS A CA 1
ATOM 684 C C . LYS A 1 88 ? -10.399 -14.907 13.629 1.00 95.38 88 LYS A C 1
ATOM 686 O O . LYS A 1 88 ? -11.338 -14.434 14.273 1.00 95.38 88 LYS A O 1
ATOM 691 N N . PHE A 1 89 ? -9.970 -16.167 13.726 1.00 92.81 89 PHE A N 1
ATOM 692 C CA . PHE A 1 89 ? -10.539 -17.216 14.583 1.00 92.81 89 PHE A CA 1
ATOM 693 C C . PHE A 1 89 ? -9.571 -17.592 15.701 1.00 92.81 89 PHE A C 1
ATOM 695 O O . PHE A 1 89 ? -8.347 -17.540 15.436 1.00 92.81 89 PHE A O 1
#